Protein AF-A0A3S0Y4N9-F1 (afdb_monomer_lite)

InterPro domains:
  IPR002711 HNH endonuclease [PF01844] (19-56)
  IPR003615 HNH nuclease [SM00507] (6-57)
  IPR003615 HNH nuclease [cd00085] (10-56)
  IPR052892 Nucleic_acid-targeting_endonuclease [PTHR33877] (6-56)

Foldseek 3Di:
DDPDVVLVVVQCVVLVCAAPVPRHHVVPQPADWDWDFCDDVVVPGDPDSVRTGTHRD

Organism: NCBI:txid211165

Sequence (57 aa):
MTIDDATKEIVRRRANYLCEYCHSPERIATTRFTVDHLIPKSIGGSDELNNLALACH

Secondary structure (DSSP, 8-state):
----HHHHHHHHHHTTTB-TTT--BTTT--SPEEEEESS-GGGT---STTTEEEEE-

Structure (mmCIF, N/CA/C/O backbone):
data_AF-A0A3S0Y4N9-F1
#
_entry.id   AF-A0A3S0Y4N9-F1
#
loop_
_atom_site.group_PDB
_atom_site.id
_atom_site.type_symbol
_atom_site.label_atom_id
_atom_site.label_alt_id
_atom_site.label_comp_id
_atom_site.label_asym_id
_atom_site.label_entity_id
_atom_site.label_seq_id
_atom_site.pdbx_PDB_ins_code
_atom_site.Cartn_x
_atom_site.Cartn_y
_atom_site.Cartn_z
_atom_site.occupancy
_atom_site.B_iso_or_equiv
_atom_site.auth_seq_id
_atom_site.auth_comp_id
_atom_site.auth_asym_id
_atom_site.auth_atom_id
_atom_site.pdbx_PDB_model_num
ATOM 1 N N . MET A 1 1 ? -6.780 -4.286 13.100 1.00 46.97 1 MET A N 1
ATOM 2 C CA . MET A 1 1 ? -7.416 -4.547 11.792 1.00 46.97 1 MET A CA 1
ATOM 3 C C . MET A 1 1 ? -6.407 -5.313 10.962 1.00 46.97 1 MET A C 1
ATOM 5 O O . MET A 1 1 ? -5.432 -4.732 10.511 1.00 46.97 1 MET A O 1
ATOM 9 N N . THR A 1 2 ? -6.543 -6.631 10.898 1.00 50.97 2 THR A N 1
ATOM 10 C CA . THR A 1 2 ? -5.648 -7.504 10.135 1.00 50.97 2 THR A CA 1
ATOM 11 C C . THR A 1 2 ? -6.125 -7.503 8.693 1.00 50.97 2 THR A C 1
ATOM 13 O O . THR A 1 2 ? -7.156 -8.092 8.389 1.00 50.97 2 THR A O 1
ATOM 16 N N . ILE A 1 3 ? -5.421 -6.781 7.822 1.00 65.44 3 ILE A N 1
A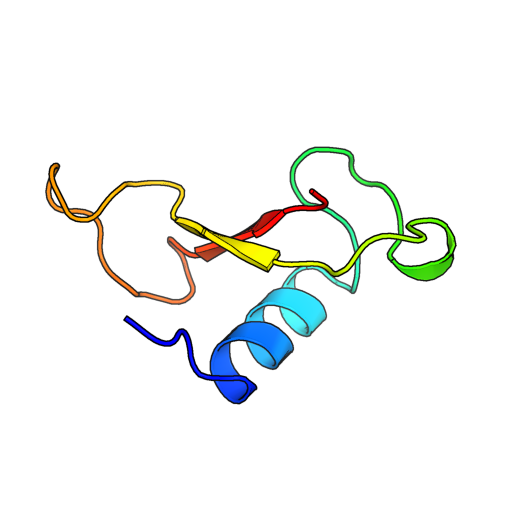TOM 17 C CA . ILE A 1 3 ? -5.597 -6.936 6.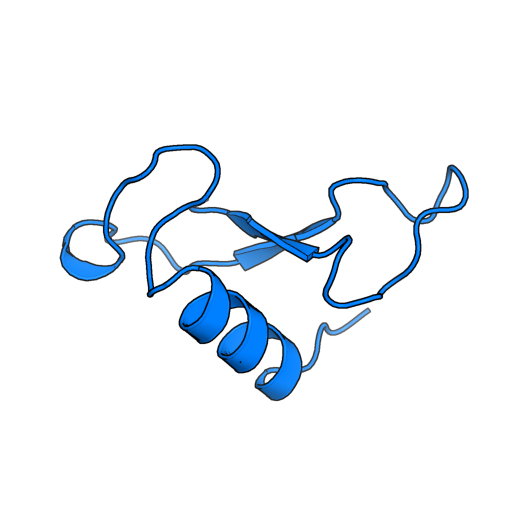376 1.00 65.44 3 ILE A CA 1
ATOM 18 C C . ILE A 1 3 ? -5.259 -8.395 6.068 1.00 65.44 3 ILE A C 1
ATOM 20 O O . ILE A 1 3 ? -4.141 -8.832 6.362 1.00 65.44 3 ILE A O 1
ATOM 24 N N . ASP A 1 4 ? -6.243 -9.129 5.554 1.00 76.19 4 ASP A N 1
ATOM 25 C CA . ASP A 1 4 ? -6.121 -10.551 5.247 1.00 76.19 4 ASP A CA 1
ATOM 26 C C . ASP A 1 4 ? -4.987 -10.790 4.244 1.00 76.19 4 ASP A C 1
ATOM 28 O O . ASP A 1 4 ? -4.756 -9.982 3.334 1.00 76.19 4 ASP A O 1
ATOM 32 N N . ASP A 1 5 ? -4.246 -11.881 4.417 1.00 73.81 5 ASP A N 1
ATOM 33 C CA . ASP A 1 5 ? -3.127 -12.199 3.535 1.00 73.81 5 ASP A CA 1
ATOM 34 C C . ASP A 1 5 ? -3.584 -12.453 2.089 1.00 73.81 5 ASP A C 1
ATOM 36 O O . ASP A 1 5 ? -2.840 -12.111 1.167 1.00 73.81 5 ASP A O 1
ATOM 40 N N . ALA A 1 6 ? -4.828 -12.904 1.869 1.00 81.56 6 ALA A N 1
ATOM 41 C CA . ALA A 1 6 ? -5.419 -12.990 0.534 1.00 81.56 6 ALA A CA 1
ATOM 42 C C . ALA A 1 6 ? -5.556 -11.603 -0.108 1.00 81.56 6 ALA A C 1
ATOM 44 O O . ALA A 1 6 ? -5.178 -11.409 -1.263 1.00 81.56 6 ALA A O 1
ATOM 45 N N . THR A 1 7 ? -6.019 -10.603 0.648 1.00 79.75 7 THR A N 1
ATOM 46 C CA . THR A 1 7 ? -6.107 -9.220 0.161 1.00 79.75 7 THR A CA 1
ATOM 47 C C . THR A 1 7 ? -4.723 -8.686 -0.200 1.00 79.75 7 THR A C 1
ATOM 49 O O . THR A 1 7 ? -4.558 -8.082 -1.259 1.00 79.75 7 THR A O 1
ATOM 52 N N . LYS A 1 8 ? -3.695 -8.967 0.614 1.00 78.44 8 LYS A N 1
ATOM 53 C CA . LYS A 1 8 ? -2.314 -8.569 0.292 1.00 78.44 8 LYS A CA 1
ATOM 54 C C . LYS A 1 8 ? -1.799 -9.222 -0.981 1.00 78.44 8 LYS A C 1
ATOM 56 O O . LYS A 1 8 ? -1.123 -8.562 -1.766 1.00 78.44 8 LYS A O 1
ATOM 61 N N . GLU A 1 9 ? -2.098 -10.498 -1.194 1.00 81.19 9 GLU A N 1
ATOM 62 C CA . GLU A 1 9 ? -1.686 -11.204 -2.404 1.00 81.19 9 GLU A CA 1
ATOM 63 C C . GLU A 1 9 ? -2.368 -10.639 -3.656 1.00 81.19 9 GLU A C 1
ATOM 65 O O . GLU A 1 9 ? -1.700 -10.426 -4.668 1.00 81.19 9 GLU A O 1
ATOM 70 N N . ILE A 1 10 ? -3.660 -10.300 -3.577 1.00 85.31 10 ILE A N 1
ATOM 71 C CA . ILE A 1 10 ? -4.385 -9.666 -4.687 1.00 85.31 10 ILE A CA 1
ATOM 72 C C . ILE A 1 10 ? -3.764 -8.304 -5.028 1.00 85.31 10 ILE A C 1
ATOM 74 O O . ILE A 1 10 ? -3.502 -8.041 -6.203 1.00 85.31 10 ILE A O 1
ATOM 78 N N . VAL A 1 11 ? -3.477 -7.463 -4.025 1.00 84.38 11 VAL A N 1
ATOM 79 C CA . VAL A 1 11 ? -2.820 -6.158 -4.235 1.00 84.38 11 VAL A CA 1
ATOM 80 C C . VAL A 1 11 ? -1.427 -6.345 -4.843 1.00 84.38 11 VAL A C 1
ATOM 82 O O . VAL A 1 11 ? -1.111 -5.682 -5.826 1.00 84.38 11 VAL A O 1
ATOM 85 N N . ARG A 1 12 ? -0.618 -7.298 -4.349 1.00 82.00 12 ARG A N 1
ATOM 86 C CA . ARG A 1 12 ? 0.707 -7.613 -4.928 1.00 82.00 12 ARG A CA 1
ATOM 87 C C . ARG A 1 12 ? 0.612 -8.035 -6.381 1.00 82.00 12 ARG A C 1
ATOM 89 O O . ARG A 1 12 ? 1.357 -7.534 -7.218 1.00 82.00 12 ARG A O 1
ATOM 96 N N . ARG A 1 13 ? -0.305 -8.950 -6.690 1.00 83.75 13 ARG A N 1
ATOM 97 C CA . ARG A 1 13 ? -0.473 -9.486 -8.041 1.00 83.75 13 ARG A CA 1
ATOM 98 C C . ARG A 1 13 ? -0.968 -8.413 -9.005 1.00 83.75 13 ARG A C 1
ATOM 100 O O . ARG A 1 13 ? -0.480 -8.342 -10.127 1.00 83.75 13 ARG A O 1
ATOM 107 N N . ARG A 1 14 ? -1.882 -7.548 -8.552 1.00 84.88 14 ARG A N 1
ATOM 108 C CA . ARG A 1 14 ? -2.350 -6.373 -9.298 1.00 84.88 14 ARG A CA 1
ATOM 109 C C . ARG A 1 14 ? -1.217 -5.381 -9.552 1.00 84.88 14 ARG A C 1
ATOM 111 O O . ARG A 1 14 ? -1.058 -4.932 -10.680 1.00 84.88 14 ARG A O 1
ATOM 118 N N . ALA A 1 15 ? -0.427 -5.075 -8.526 1.00 79.75 15 ALA A N 1
ATOM 119 C CA . ALA A 1 15 ? 0.735 -4.196 -8.621 1.00 79.75 15 ALA A CA 1
ATOM 120 C C . ALA A 1 15 ? 1.929 -4.864 -9.332 1.00 79.75 15 ALA A C 1
ATOM 122 O O . ALA A 1 15 ? 3.008 -4.288 -9.408 1.00 79.75 15 ALA A O 1
ATOM 123 N N . ASN A 1 16 ? 1.759 -6.085 -9.852 1.00 82.38 16 ASN A N 1
ATOM 124 C CA . ASN A 1 16 ? 2.785 -6.864 -10.539 1.00 82.38 16 ASN A CA 1
ATOM 125 C C . ASN A 1 16 ? 4.079 -7.033 -9.717 1.00 82.38 16 ASN A C 1
ATOM 127 O O . ASN A 1 16 ? 5.178 -7.054 -10.272 1.00 82.38 16 ASN A O 1
ATOM 131 N N . TYR A 1 17 ? 3.940 -7.149 -8.390 1.00 78.38 17 TYR A N 1
ATOM 132 C CA . TYR A 1 17 ? 5.041 -7.200 -7.421 1.00 78.38 17 TYR A CA 1
ATOM 133 C C . TYR A 1 17 ? 5.973 -5.974 -7.496 1.00 78.38 17 TYR A C 1
ATOM 135 O O . TYR A 1 17 ? 7.177 -6.071 -7.248 1.00 78.38 17 TYR A O 1
ATOM 143 N N . LEU A 1 18 ? 5.426 -4.815 -7.870 1.00 79.06 18 LEU A N 1
ATOM 144 C CA . LEU A 1 18 ? 6.112 -3.525 -7.896 1.00 79.06 18 LEU A CA 1
ATOM 145 C C . LEU A 1 18 ? 5.539 -2.629 -6.793 1.00 79.06 18 LEU A C 1
ATOM 147 O O . LEU A 1 18 ? 4.332 -2.595 -6.567 1.00 79.06 18 LEU A O 1
ATOM 151 N N . CYS A 1 19 ? 6.406 -1.890 -6.103 1.00 82.25 19 CYS A N 1
ATOM 152 C CA . CYS A 1 19 ? 5.981 -0.870 -5.144 1.00 82.25 19 CYS A CA 1
ATOM 153 C C . CYS A 1 19 ? 5.257 0.259 -5.894 1.00 82.25 19 CYS A C 1
ATOM 155 O O . CYS A 1 19 ? 5.855 0.847 -6.789 1.00 82.25 19 CYS A O 1
ATOM 157 N N . GLU A 1 20 ? 4.022 0.615 -5.537 1.00 80.38 20 GLU A N 1
ATOM 158 C CA . GLU A 1 20 ? 3.298 1.696 -6.238 1.00 80.38 20 GLU A CA 1
ATOM 159 C C . GLU A 1 20 ? 3.878 3.087 -5.945 1.00 80.38 20 GLU A C 1
ATOM 161 O O . GLU A 1 20 ? 3.720 4.010 -6.736 1.00 80.38 20 GLU A O 1
ATOM 166 N N . TYR A 1 21 ? 4.615 3.231 -4.843 1.00 77.94 21 TYR A N 1
ATOM 167 C CA . TYR A 1 21 ? 5.288 4.480 -4.485 1.00 77.94 21 TYR A CA 1
ATOM 168 C C . TYR A 1 21 ? 6.621 4.649 -5.216 1.00 77.94 21 TYR A C 1
ATOM 170 O O . TYR A 1 21 ? 6.902 5.691 -5.799 1.00 77.94 21 TYR A O 1
ATOM 178 N N . CYS A 1 22 ? 7.460 3.614 -5.166 1.00 76.50 22 CYS A N 1
ATOM 179 C CA . CYS A 1 22 ? 8.841 3.693 -5.640 1.00 76.50 22 CYS A CA 1
ATOM 180 C C . CYS A 1 22 ? 9.030 3.094 -7.041 1.00 76.50 22 CYS A C 1
ATOM 182 O O . CYS A 1 22 ? 10.116 3.204 -7.602 1.00 76.50 22 CYS A O 1
ATOM 184 N N . HIS A 1 23 ? 8.027 2.382 -7.567 1.00 74.38 23 HIS A N 1
ATOM 185 C CA . HIS A 1 23 ? 8.119 1.507 -8.747 1.00 74.38 23 HIS A CA 1
ATOM 186 C C . HIS A 1 23 ? 9.240 0.455 -8.681 1.00 74.38 23 HIS A C 1
ATOM 188 O O . HIS A 1 23 ? 9.587 -0.175 -9.681 1.00 74.38 23 HIS A O 1
ATOM 194 N N . SER A 1 24 ? 9.790 0.217 -7.489 1.00 72.38 24 SER A N 1
ATOM 195 C CA . SER A 1 24 ? 10.838 -0.771 -7.271 1.00 72.38 24 SER A CA 1
ATOM 196 C C . SER A 1 24 ? 10.249 -2.184 -7.232 1.00 72.38 24 SER A C 1
ATOM 198 O O . SER A 1 24 ? 9.258 -2.407 -6.529 1.00 72.38 24 SER A O 1
ATOM 200 N N . PRO A 1 25 ? 10.855 -3.155 -7.935 1.00 75.31 25 PRO A N 1
ATOM 201 C CA . PRO A 1 25 ? 10.419 -4.543 -7.890 1.00 75.31 25 PRO A CA 1
ATOM 202 C C . PRO A 1 25 ? 10.709 -5.190 -6.539 1.00 75.31 25 PRO A C 1
ATOM 204 O O . PRO A 1 25 ? 11.775 -4.994 -5.951 1.00 75.31 25 PRO A O 1
ATOM 207 N N . GLU A 1 26 ? 9.784 -6.044 -6.103 1.00 69.25 26 GLU A N 1
ATOM 208 C CA . GLU A 1 26 ? 9.866 -6.830 -4.866 1.00 69.25 26 GLU A CA 1
ATOM 209 C C . GLU A 1 26 ? 11.151 -7.654 -4.775 1.00 69.25 26 GLU A C 1
ATOM 211 O O . GLU A 1 26 ? 11.714 -7.822 -3.702 1.00 69.25 26 GLU A O 1
ATOM 216 N N . ARG A 1 27 ? 11.710 -8.046 -5.921 1.00 67.75 27 ARG A N 1
ATOM 217 C CA . ARG A 1 27 ? 13.001 -8.735 -6.010 1.00 67.75 27 ARG A CA 1
ATOM 218 C C . ARG A 1 27 ? 14.185 -7.944 -5.433 1.00 67.75 27 ARG A C 1
ATOM 220 O O . ARG A 1 27 ? 15.164 -8.557 -5.022 1.00 67.75 27 ARG A O 1
ATOM 227 N N . ILE A 1 28 ? 14.138 -6.612 -5.472 1.00 64.94 28 ILE A N 1
ATOM 228 C CA . ILE A 1 28 ? 15.217 -5.731 -4.985 1.00 64.94 28 ILE A CA 1
ATOM 229 C C . ILE A 1 28 ? 14.891 -5.212 -3.579 1.00 64.94 28 ILE A C 1
ATOM 231 O O . ILE A 1 28 ? 15.779 -4.828 -2.821 1.00 64.94 28 ILE A O 1
ATOM 235 N N . ALA A 1 29 ? 13.614 -5.222 -3.208 1.00 63.25 29 ALA A N 1
ATOM 236 C CA . ALA A 1 29 ? 13.182 -4.821 -1.887 1.00 63.25 29 ALA A CA 1
ATOM 237 C C . ALA A 1 29 ? 13.446 -5.946 -0.873 1.00 63.25 29 ALA A C 1
ATOM 239 O O . ALA A 1 29 ? 12.741 -6.944 -0.802 1.00 63.25 29 ALA A O 1
ATOM 240 N N . THR A 1 30 ? 14.450 -5.734 -0.025 1.00 61.75 30 THR A N 1
ATOM 241 C CA . THR A 1 30 ? 14.747 -6.560 1.163 1.00 61.75 30 THR A CA 1
ATOM 242 C C . THR A 1 30 ? 13.649 -6.479 2.239 1.00 61.75 30 THR A C 1
ATOM 244 O O . THR A 1 30 ? 13.660 -7.230 3.214 1.00 61.75 30 THR A O 1
ATOM 247 N N . THR A 1 31 ? 12.699 -5.557 2.081 1.00 62.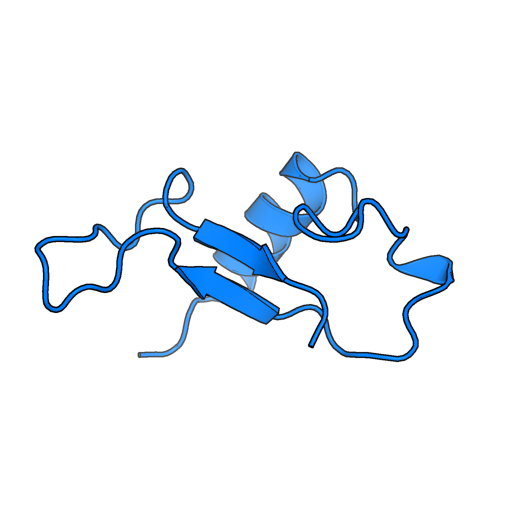38 31 THR A N 1
ATOM 248 C CA . THR A 1 31 ? 11.665 -5.240 3.067 1.00 62.38 31 THR A CA 1
ATOM 249 C C . THR A 1 31 ? 10.370 -6.011 2.805 1.00 62.38 31 THR A C 1
ATOM 251 O O . THR A 1 31 ? 10.038 -6.349 1.668 1.00 62.38 31 THR A O 1
ATOM 254 N N . ARG A 1 32 ? 9.577 -6.241 3.858 1.00 68.25 32 ARG A N 1
ATOM 255 C CA . ARG A 1 32 ? 8.228 -6.802 3.711 1.00 68.25 32 ARG A CA 1
ATOM 256 C C . ARG A 1 32 ? 7.297 -5.764 3.089 1.00 68.25 32 ARG A C 1
ATOM 258 O O . ARG A 1 32 ? 7.032 -4.725 3.688 1.00 68.25 32 ARG A O 1
ATOM 265 N N . PHE A 1 33 ? 6.743 -6.084 1.924 1.00 73.19 33 PHE A N 1
ATOM 266 C CA . PHE A 1 33 ? 5.670 -5.290 1.332 1.00 73.19 33 PHE A CA 1
ATOM 267 C C . PHE A 1 33 ? 4.455 -5.312 2.238 1.00 73.19 33 PHE A C 1
ATOM 269 O O . PHE A 1 33 ? 3.941 -6.386 2.579 1.00 73.19 33 PHE A O 1
ATOM 276 N N . THR A 1 34 ? 4.005 -4.120 2.597 1.00 78.75 34 THR A N 1
ATOM 277 C CA . THR A 1 34 ? 2.857 -3.912 3.463 1.00 78.75 34 THR A CA 1
ATOM 278 C C . THR A 1 34 ? 1.785 -3.209 2.648 1.00 78.75 34 THR A C 1
ATOM 280 O O . THR A 1 34 ? 2.078 -2.356 1.815 1.00 78.75 34 THR A O 1
ATOM 283 N N . VAL A 1 35 ? 0.537 -3.621 2.837 1.00 83.06 35 VAL A N 1
ATOM 284 C CA . VAL A 1 35 ? -0.582 -2.952 2.183 1.00 83.06 35 VAL A CA 1
ATOM 285 C C . VAL A 1 35 ? -0.962 -1.748 3.026 1.00 83.06 35 VAL A C 1
ATOM 287 O O . VAL A 1 35 ? -1.299 -1.911 4.200 1.00 83.06 35 VAL A O 1
ATOM 290 N N . ASP A 1 36 ? -0.895 -0.572 2.417 1.00 81.50 36 ASP A N 1
ATOM 291 C CA . ASP A 1 36 ? -1.255 0.695 3.041 1.00 81.50 36 ASP A CA 1
ATOM 292 C C . ASP A 1 36 ? -2.575 1.227 2.470 1.00 81.50 36 ASP A C 1
ATOM 294 O O . ASP A 1 36 ? -2.967 0.871 1.357 1.00 81.50 36 ASP A O 1
ATOM 298 N N . HIS A 1 37 ? -3.290 2.041 3.245 1.00 84.88 37 HIS A N 1
ATOM 299 C CA . HIS A 1 37 ? -4.539 2.645 2.787 1.00 84.88 37 HIS A CA 1
ATOM 300 C C . HIS A 1 37 ? -4.247 4.036 2.227 1.00 84.88 37 HIS A C 1
ATOM 302 O O . HIS A 1 37 ? -3.869 4.930 2.980 1.00 84.88 37 HIS A O 1
ATOM 308 N N . LEU A 1 38 ? -4.528 4.248 0.938 1.00 80.88 38 LEU A N 1
ATOM 309 C CA . LEU A 1 38 ? -4.450 5.567 0.296 1.00 80.88 38 LEU A CA 1
ATOM 310 C C . LEU A 1 38 ? -5.292 6.606 1.048 1.00 80.88 38 LEU A C 1
ATOM 312 O O . LEU A 1 38 ? -4.855 7.731 1.283 1.00 80.88 38 LEU A O 1
ATOM 316 N N . ILE A 1 39 ? -6.505 6.212 1.440 1.00 82.06 39 ILE A N 1
ATOM 317 C CA . ILE A 1 39 ? -7.429 7.024 2.226 1.00 82.06 39 ILE A CA 1
ATOM 318 C C . ILE A 1 39 ? -7.596 6.3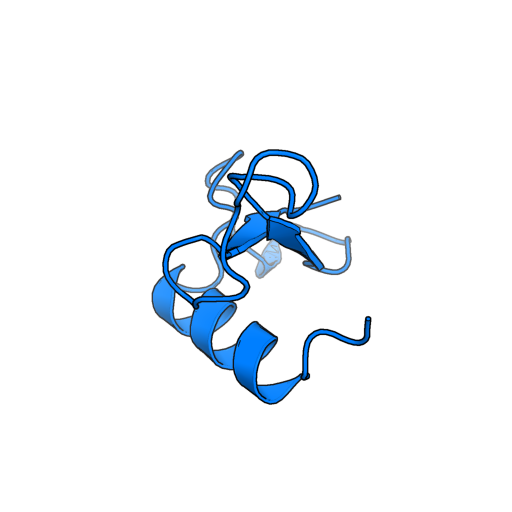48 3.592 1.00 82.06 39 ILE A C 1
ATOM 320 O O . ILE A 1 39 ? -8.158 5.249 3.659 1.00 82.06 39 ILE A O 1
ATOM 324 N N . PRO A 1 40 ? -7.145 6.962 4.697 1.00 77.56 40 PRO A N 1
ATOM 325 C CA . PRO A 1 40 ? -7.335 6.392 6.023 1.00 77.56 40 PRO A CA 1
ATOM 326 C C . PRO A 1 40 ? -8.823 6.295 6.396 1.00 77.56 40 PRO A C 1
ATOM 328 O O . PRO A 1 40 ? -9.626 7.178 6.088 1.00 77.56 40 PRO A O 1
ATOM 331 N N . LYS A 1 41 ? -9.202 5.248 7.143 1.00 75.12 41 LYS A N 1
ATOM 332 C CA . LYS A 1 41 ? -10.594 5.040 7.595 1.00 75.12 41 LYS A CA 1
ATOM 333 C C . LYS A 1 41 ? -11.184 6.240 8.338 1.00 75.12 41 LYS A C 1
ATOM 335 O O . LYS A 1 41 ? -12.374 6.509 8.219 1.00 75.12 41 LYS A O 1
ATOM 340 N N . SER A 1 42 ? -10.353 6.989 9.062 1.00 77.50 42 SER A N 1
ATOM 341 C CA . SER A 1 42 ? -10.780 8.165 9.828 1.00 77.50 42 SER A CA 1
ATOM 342 C C . SER A 1 42 ? -11.388 9.283 8.976 1.00 77.50 42 SER A C 1
ATOM 344 O O . SER A 1 42 ? -12.155 10.077 9.507 1.00 77.50 42 SER A O 1
ATOM 346 N N . ILE A 1 43 ? -11.076 9.350 7.677 1.00 80.44 43 ILE A N 1
ATOM 347 C CA . ILE A 1 43 ? -11.641 10.350 6.754 1.00 80.44 43 ILE A CA 1
ATOM 348 C C . ILE A 1 43 ? -12.714 9.761 5.823 1.00 80.44 43 ILE A C 1
ATOM 350 O O . ILE A 1 43 ? -13.111 10.409 4.860 1.00 80.44 43 ILE A O 1
ATOM 354 N N . GLY A 1 44 ? -13.187 8.540 6.104 1.00 77.75 44 GLY A N 1
ATOM 355 C CA . GLY A 1 44 ? -14.156 7.825 5.266 1.00 77.75 44 GLY A CA 1
ATOM 356 C C . GLY A 1 44 ? -13.526 6.901 4.222 1.00 77.75 44 GLY A C 1
ATOM 357 O O . GLY A 1 44 ? -14.191 6.533 3.260 1.00 77.75 44 GLY A O 1
ATOM 358 N N . GLY A 1 45 ? -12.254 6.528 4.386 1.00 77.56 45 GLY A N 1
ATOM 359 C CA . GLY A 1 45 ? -11.596 5.567 3.503 1.00 77.56 45 GLY A CA 1
ATOM 360 C C . GLY A 1 45 ? -12.151 4.150 3.643 1.00 77.56 45 GLY A C 1
ATOM 361 O O . GLY A 1 45 ? -12.302 3.646 4.758 1.00 77.56 45 GLY A O 1
ATOM 362 N N . SER A 1 46 ? -12.415 3.496 2.514 1.00 76.00 46 SER A N 1
ATOM 363 C CA . SER A 1 46 ? -12.841 2.095 2.470 1.00 76.00 46 SER A CA 1
ATOM 364 C C . SER A 1 46 ? -11.660 1.135 2.652 1.00 76.00 46 SER A C 1
ATOM 366 O O . SER A 1 46 ? -10.533 1.436 2.270 1.00 76.00 46 SER A O 1
ATOM 368 N N . ASP A 1 47 ? -11.910 -0.075 3.146 1.00 74.06 47 ASP A N 1
ATOM 369 C CA . ASP A 1 47 ? -10.948 -1.197 3.108 1.00 74.06 47 ASP A CA 1
ATOM 370 C C . ASP A 1 47 ? -10.961 -1.957 1.766 1.00 74.06 47 ASP A C 1
ATOM 372 O O . ASP A 1 47 ? -10.524 -3.102 1.659 1.00 74.06 47 ASP A O 1
ATOM 376 N N . GLU A 1 48 ? -11.453 -1.303 0.717 1.00 79.31 48 GLU A N 1
ATOM 377 C CA . GLU A 1 48 ? -11.541 -1.876 -0.617 1.00 79.31 48 GLU A CA 1
ATOM 378 C C . GLU A 1 48 ? -10.165 -2.003 -1.266 1.00 79.31 48 GLU A C 1
ATOM 380 O O . GLU A 1 48 ? -9.325 -1.115 -1.162 1.00 79.31 48 GLU A O 1
ATOM 385 N N . LEU A 1 49 ? -9.987 -3.054 -2.067 1.00 76.62 49 LEU A N 1
ATOM 386 C CA . LEU A 1 49 ? -8.792 -3.316 -2.882 1.00 76.62 49 LEU A CA 1
ATOM 387 C C . LEU A 1 49 ? -8.346 -2.151 -3.782 1.00 76.62 49 LEU A C 1
ATOM 389 O O . LEU A 1 49 ? -7.205 -2.137 -4.229 1.00 76.62 49 LEU A O 1
ATOM 393 N N . ASN A 1 50 ? -9.230 -1.197 -4.083 1.00 77.94 50 ASN A N 1
ATOM 394 C CA . ASN A 1 50 ? -8.891 0.022 -4.823 1.00 77.94 50 ASN A CA 1
ATOM 395 C C . ASN A 1 50 ? -8.295 1.132 -3.958 1.00 77.94 50 ASN A C 1
ATOM 397 O O . ASN A 1 50 ? -7.616 2.002 -4.490 1.00 77.94 50 ASN A O 1
ATOM 401 N N . ASN A 1 51 ? -8.552 1.111 -2.655 1.00 83.00 51 ASN A N 1
ATOM 402 C CA . ASN A 1 51 ? -7.981 2.043 -1.691 1.00 83.00 51 ASN A CA 1
ATOM 403 C C . ASN A 1 51 ? -6.725 1.472 -1.009 1.00 83.00 51 ASN A C 1
ATOM 405 O O . ASN A 1 51 ? -6.117 2.127 -0.167 1.00 83.00 51 ASN A O 1
ATOM 409 N N . LEU A 1 52 ? -6.357 0.238 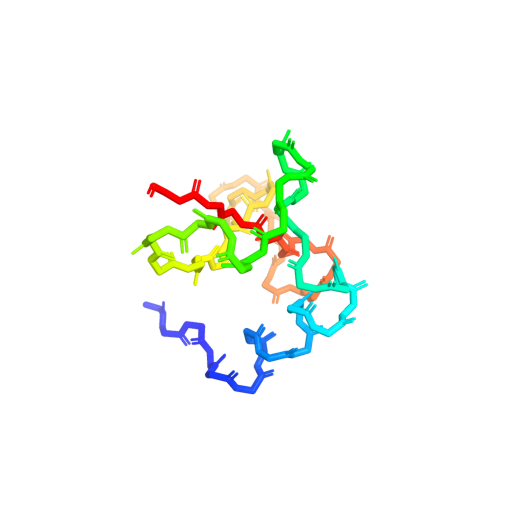-1.352 1.00 83.56 52 LEU A N 1
ATOM 410 C CA . LEU A 1 52 ? -5.201 -0.468 -0.828 1.00 83.56 52 LEU A CA 1
ATOM 411 C C . LEU A 1 52 ? -4.052 -0.372 -1.832 1.00 83.56 52 LEU A C 1
ATOM 413 O O . LEU A 1 52 ? -4.173 -0.869 -2.950 1.00 83.56 52 LEU A O 1
ATOM 417 N N . ALA A 1 53 ? -2.948 0.239 -1.413 1.00 83.06 53 ALA A N 1
ATOM 418 C CA . ALA A 1 53 ? -1.740 0.387 -2.213 1.00 83.06 53 ALA A CA 1
ATOM 419 C C . ALA A 1 53 ? -0.624 -0.524 -1.704 1.00 83.06 53 ALA A C 1
ATOM 421 O O . ALA A 1 53 ? -0.486 -0.764 -0.497 1.00 83.06 53 ALA A O 1
ATOM 422 N N . LEU A 1 54 ? 0.205 -1.017 -2.628 1.00 83.00 54 LEU A N 1
ATOM 423 C CA . LEU A 1 54 ? 1.390 -1.779 -2.252 1.00 83.00 54 LEU A CA 1
ATOM 424 C C . LEU A 1 54 ? 2.538 -0.836 -1.868 1.00 83.00 54 LEU A C 1
ATOM 426 O O . LEU A 1 54 ? 3.203 -0.257 -2.733 1.00 83.00 54 LEU A O 1
ATOM 430 N N . ALA A 1 55 ? 2.799 -0.721 -0.567 1.00 80.81 55 ALA A N 1
ATOM 431 C CA . ALA A 1 55 ? 3.891 0.075 -0.031 1.00 80.81 55 ALA A CA 1
ATOM 432 C C . ALA A 1 55 ? 5.080 -0.806 0.372 1.00 80.81 55 ALA A C 1
ATOM 434 O O . ALA A 1 55 ? 4.959 -1.824 1.062 1.00 80.81 55 ALA A O 1
ATOM 435 N N . CYS A 1 56 ? 6.259 -0.387 -0.066 1.00 74.56 56 CYS A N 1
ATOM 436 C CA . CYS A 1 56 ? 7.533 -0.867 0.435 1.00 74.56 56 CYS A CA 1
ATOM 437 C C . CYS A 1 56 ? 7.917 0.025 1.626 1.00 74.56 56 CYS A C 1
ATOM 439 O O . CYS A 1 56 ? 7.967 1.243 1.473 1.00 74.56 56 CYS A O 1
ATOM 441 N N . HIS A 1 57 ? 8.108 -0.572 2.807 1.00 61.69 57 HIS A N 1
ATOM 442 C CA . HIS A 1 57 ? 8.342 0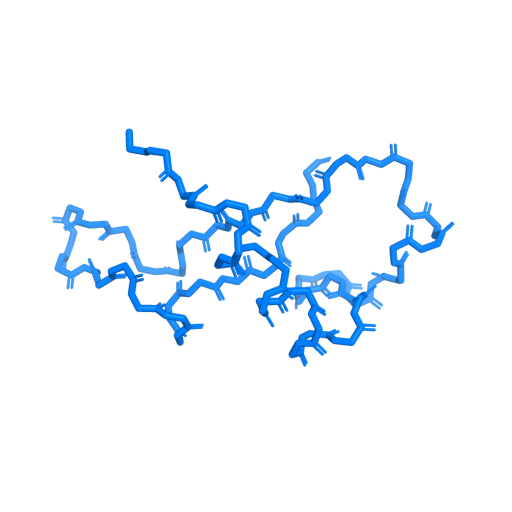.143 4.066 1.00 61.69 57 HIS A CA 1
ATOM 443 C C . HIS A 1 57 ? 9.808 0.147 4.516 1.00 61.69 57 HIS A C 1
ATOM 445 O O . HIS A 1 57 ? 10.495 -0.887 4.343 1.00 61.69 57 HIS A O 1
#

Radius of gyration: 11.09 Å; chains: 1; bounding box: 29×23×22 Å

pLDDT: mean 76.05, std 8.07, range [46.97, 85.31]